Protein AF-A0A7K2QEB2-F1 (afdb_monomer)

Sequence (75 aa):
VAVDRDHAGQQRLVGYFTGTPTAEEVRTELGRSLPNYMVPSLFLHLPQFPLTVNGKLDRKALPDPATVHRPAGRL

Foldseek 3Di:
DDWDADPVRDIFDEAEDEDDDDLVVVQVVCVVPDDPRPRGPHYDYDPDFDADPVRHGDPVPDDDPHVVPPDPDDD

Mean predicted aligned error: 5.74 Å

Nearest PDB structures (foldseek):
  5es5-assembly1_A  TM=8.646E-01  e=3.711E-05  Brevibacillus parabrevis
  6mg0-assembly2_A  TM=8.054E-01  e=3.467E-05  Brevibacillus parabrevis
  5es9-assembly1_A  TM=8.422E-01  e=1.097E-04  Brevibacillus parabrevis
  5buq-assembly1_B  TM=6.576E-01  e=6.837E-02  Bacillus subtilis subsp. subtilis str. 168
  5bus-assembly1_A  TM=7.326E-01  e=1.440E-01  Bacillus subtilis subsp. subtilis str. 168

Secondary structure (DSSP, 8-state):
-EEEE-TTS-EEEEEEE-SS--HHHHHHHHHHHS-GGGS-SEEEE-SS--B-TTSSB-TTSSPPHHHHT------

Radius of gyration: 13.8 Å; Cα contacts (8 Å, |Δi|>4): 85; chains: 1; bounding box: 28×42×35 Å

Structure (mmCIF, N/CA/C/O backbone):
data_AF-A0A7K2QEB2-F1
#
_entry.id   AF-A0A7K2QEB2-F1
#
loop_
_atom_site.group_PDB
_atom_site.id
_atom_site.type_symbol
_atom_site.label_atom_id
_atom_site.label_alt_id
_atom_site.label_comp_id
_atom_site.label_asym_id
_atom_site.label_entity_id
_atom_site.label_seq_id
_atom_site.pdbx_PDB_ins_code
_atom_site.Cartn_x
_atom_site.Cartn_y
_atom_site.Cartn_z
_atom_site.occupancy
_atom_site.B_iso_or_equiv
_atom_site.auth_seq_id
_atom_site.auth_comp_id
_atom_site.auth_asym_id
_atom_site.auth_atom_id
_atom_site.pdbx_PDB_model_num
ATOM 1 N N . VAL A 1 1 ? -3.897 3.812 -2.635 1.00 76.00 1 VAL A N 1
ATOM 2 C CA . VAL A 1 1 ? -4.603 3.045 -1.583 1.00 76.00 1 VAL A CA 1
ATOM 3 C C . VAL A 1 1 ? -5.565 2.049 -2.226 1.00 76.00 1 VAL A C 1
ATOM 5 O O . VAL A 1 1 ? -6.130 2.355 -3.277 1.00 76.00 1 VAL A O 1
ATOM 8 N N . ALA A 1 2 ? -5.700 0.858 -1.649 1.00 83.44 2 ALA A N 1
ATOM 9 C CA . ALA A 1 2 ? -6.695 -0.153 -2.013 1.00 83.44 2 ALA A CA 1
ATOM 10 C C . ALA A 1 2 ? -7.506 -0.556 -0.771 1.00 83.44 2 ALA A C 1
ATOM 12 O O . ALA A 1 2 ? -7.096 -0.252 0.348 1.00 83.44 2 ALA A O 1
ATOM 13 N N . VAL A 1 3 ? -8.648 -1.211 -0.975 1.00 83.19 3 VAL A N 1
ATOM 14 C CA . VAL A 1 3 ? -9.460 -1.785 0.105 1.00 83.19 3 VAL A CA 1
ATOM 15 C C . VAL A 1 3 ? -9.374 -3.299 -0.007 1.00 83.19 3 VAL A C 1
ATOM 17 O O . VAL A 1 3 ? -9.571 -3.843 -1.091 1.00 83.19 3 VAL A O 1
ATOM 20 N N . ASP A 1 4 ? -9.073 -3.947 1.107 1.00 87.38 4 ASP A N 1
ATOM 21 C CA . ASP A 1 4 ? -8.982 -5.398 1.250 1.00 87.38 4 ASP A CA 1
ATOM 22 C C . ASP A 1 4 ? -9.880 -5.862 2.406 1.00 87.38 4 ASP A C 1
ATOM 24 O O . ASP A 1 4 ? -10.317 -5.039 3.216 1.00 87.38 4 ASP A O 1
ATOM 28 N N . ARG A 1 5 ? -10.157 -7.166 2.497 1.00 82.88 5 ARG A N 1
ATOM 29 C CA . ARG A 1 5 ? -10.762 -7.768 3.688 1.00 82.88 5 ARG A CA 1
ATOM 30 C C . ARG A 1 5 ? -9.724 -8.581 4.446 1.00 82.88 5 ARG A C 1
ATOM 32 O O . ARG A 1 5 ? -9.026 -9.402 3.865 1.00 82.88 5 ARG A O 1
ATOM 39 N N . ASP A 1 6 ? -9.651 -8.376 5.754 1.00 80.19 6 ASP A N 1
ATOM 40 C CA . ASP A 1 6 ? -8.830 -9.227 6.611 1.00 80.19 6 ASP A CA 1
ATOM 41 C C . ASP A 1 6 ? -9.439 -10.633 6.803 1.00 80.19 6 ASP A C 1
ATOM 43 O O . ASP A 1 6 ? -10.496 -10.970 6.264 1.00 80.19 6 ASP A O 1
ATOM 47 N N . HIS A 1 7 ? -8.777 -11.465 7.612 1.00 74.62 7 HIS A N 1
ATOM 48 C CA . HIS A 1 7 ? -9.241 -12.821 7.924 1.00 74.62 7 HIS A CA 1
ATOM 49 C C . HIS A 1 7 ? -10.582 -12.867 8.676 1.00 74.62 7 HIS A C 1
ATOM 51 O O . HIS A 1 7 ? -11.261 -13.889 8.634 1.00 74.62 7 HIS A O 1
ATOM 57 N N . ALA A 1 8 ? -10.974 -11.779 9.344 1.00 79.81 8 ALA A N 1
ATOM 58 C CA . ALA A 1 8 ? -12.265 -11.642 10.012 1.00 79.81 8 ALA A CA 1
ATOM 59 C C . ALA A 1 8 ? -13.353 -11.071 9.078 1.00 79.81 8 ALA A C 1
ATOM 61 O O . ALA A 1 8 ? -14.491 -10.873 9.503 1.00 79.81 8 ALA A O 1
ATOM 62 N N . GLY A 1 9 ? -13.024 -10.802 7.809 1.00 81.88 9 GLY A N 1
ATOM 63 C CA . GLY A 1 9 ? -1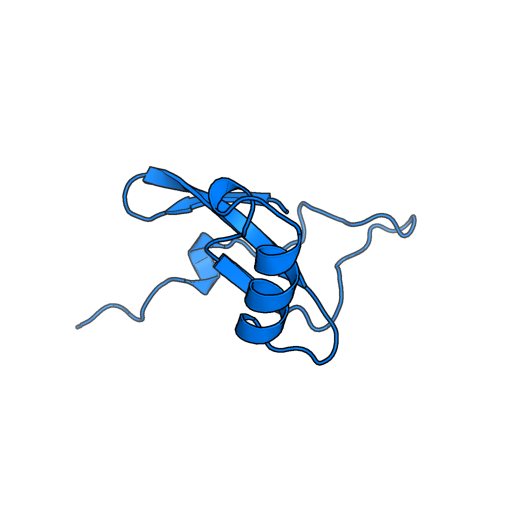3.932 -10.232 6.818 1.00 81.88 9 GLY A CA 1
ATOM 64 C C . GLY A 1 9 ? -14.129 -8.718 6.937 1.00 81.88 9 GLY A C 1
ATOM 65 O O . GLY A 1 9 ? -14.976 -8.167 6.223 1.00 81.88 9 GLY A O 1
ATOM 66 N N . GLN A 1 10 ? -13.367 -8.040 7.801 1.00 84.00 10 GLN A N 1
ATOM 67 C CA . GLN A 1 10 ? -13.450 -6.595 8.004 1.00 84.00 10 GLN A CA 1
ATOM 68 C C . GLN A 1 10 ? -12.689 -5.856 6.907 1.00 84.00 10 GLN A C 1
ATOM 70 O O . GLN A 1 10 ? -11.602 -6.264 6.497 1.00 84.00 10 GLN A O 1
ATOM 75 N N . GLN A 1 11 ? -13.263 -4.753 6.423 1.00 87.62 11 GLN A N 1
ATOM 76 C CA . GLN A 1 11 ? -12.598 -3.925 5.422 1.00 87.62 11 GLN A CA 1
ATOM 77 C C . GLN A 1 11 ? -11.421 -3.178 6.044 1.00 87.62 11 GLN A C 1
ATOM 79 O O . GLN A 1 11 ? -11.546 -2.564 7.102 1.00 87.62 11 GLN A O 1
ATOM 84 N N . ARG A 1 12 ? -10.293 -3.178 5.338 1.00 88.56 12 ARG A N 1
ATOM 85 C CA . ARG A 1 12 ? -9.081 -2.463 5.721 1.00 88.56 12 ARG A CA 1
ATOM 86 C C . ARG A 1 12 ? -8.475 -1.715 4.543 1.00 88.56 12 ARG A C 1
ATOM 88 O O . ARG A 1 12 ? -8.584 -2.139 3.393 1.00 88.56 12 ARG A O 1
ATOM 95 N N . LEU A 1 13 ? -7.806 -0.606 4.845 1.00 93.19 13 LEU A N 1
ATOM 96 C CA . LEU A 1 13 ? -7.046 0.164 3.867 1.00 93.19 13 LEU A CA 1
ATOM 97 C C . LEU A 1 13 ? -5.641 -0.418 3.698 1.00 93.19 13 LEU A C 1
ATOM 99 O O . LEU A 1 13 ? -4.935 -0.665 4.679 1.00 93.19 13 LEU A O 1
ATOM 103 N N . VAL A 1 14 ? -5.232 -0.572 2.439 1.00 95.00 14 VAL A N 1
ATOM 104 C CA . VAL A 1 14 ? -3.908 -1.055 2.036 1.00 95.00 14 VAL A CA 1
ATOM 105 C C . VAL A 1 14 ? -3.136 0.049 1.318 1.00 95.00 14 VAL A C 1
ATOM 107 O O . VAL A 1 14 ? -3.591 0.616 0.314 1.00 95.00 14 VAL A O 1
ATOM 110 N N . GLY A 1 15 ? -1.949 0.356 1.833 1.00 95.50 15 GLY A N 1
ATOM 111 C CA . GLY A 1 15 ? -1.004 1.313 1.270 1.00 95.50 15 GLY A CA 1
ATOM 112 C C . GLY A 1 15 ? 0.126 0.606 0.529 1.00 95.50 15 GLY A C 1
ATOM 113 O O . GLY A 1 15 ? 0.984 -0.002 1.156 1.00 95.50 15 GLY A O 1
ATOM 114 N N . TYR A 1 16 ? 0.165 0.716 -0.797 1.00 95.94 16 TYR A N 1
ATOM 115 C CA . TYR A 1 16 ? 1.339 0.311 -1.573 1.00 95.94 16 TYR A CA 1
ATOM 116 C C . TYR A 1 16 ? 2.293 1.490 -1.691 1.00 95.94 16 TYR A C 1
ATOM 118 O O . TYR A 1 16 ? 1.851 2.602 -1.994 1.00 95.94 16 TYR A O 1
ATOM 126 N N . PHE A 1 17 ? 3.579 1.249 -1.485 1.00 96.31 17 PHE A N 1
ATOM 127 C CA . PHE A 1 17 ? 4.601 2.285 -1.567 1.00 96.31 17 PHE A CA 1
ATOM 128 C C . PHE A 1 17 ? 5.902 1.721 -2.134 1.00 96.31 17 PHE A C 1
ATOM 130 O O . PHE A 1 17 ? 6.093 0.511 -2.199 1.00 96.31 17 PHE A O 1
ATOM 137 N N . THR A 1 18 ? 6.784 2.608 -2.576 1.00 96.12 18 THR A N 1
ATOM 138 C CA . THR A 1 18 ? 8.096 2.272 -3.135 1.00 96.12 18 THR A CA 1
ATOM 139 C C . THR A 1 18 ? 9.148 3.245 -2.601 1.00 96.12 18 THR A C 1
ATOM 141 O O . THR A 1 18 ? 8.817 4.161 -1.844 1.00 96.12 18 THR A O 1
ATOM 144 N N . GLY A 1 19 ? 10.406 3.061 -2.993 1.00 95.69 19 GLY A N 1
ATOM 145 C CA . GLY A 1 19 ? 11.534 3.863 -2.530 1.00 95.69 19 GLY A CA 1
ATOM 146 C C . GLY A 1 19 ? 12.176 3.307 -1.261 1.00 95.69 19 GLY A C 1
ATOM 147 O O . GLY A 1 19 ? 12.128 2.105 -1.002 1.00 95.69 19 GLY A O 1
ATOM 148 N N . THR A 1 20 ? 12.805 4.196 -0.497 1.00 95.44 20 THR A N 1
ATOM 149 C CA . THR A 1 20 ? 13.593 3.875 0.697 1.00 95.44 20 THR A CA 1
ATOM 150 C C . THR A 1 20 ? 12.882 3.932 2.055 1.00 95.44 20 THR A C 1
ATOM 152 O O . THR A 1 20 ? 13.461 3.368 2.982 1.00 95.44 20 THR A O 1
ATOM 155 N N . PRO A 1 21 ? 11.717 4.593 2.253 1.00 96.00 21 PRO A N 1
ATOM 156 C CA . PRO A 1 21 ? 11.152 4.681 3.594 1.00 96.00 21 PRO A CA 1
ATOM 157 C C . PRO A 1 21 ? 10.659 3.313 4.065 1.00 96.00 21 PRO A C 1
ATOM 159 O O . PRO A 1 21 ? 10.369 2.421 3.273 1.00 96.00 21 PRO A O 1
ATOM 162 N N . THR A 1 22 ? 10.532 3.154 5.370 1.00 96.19 22 THR A N 1
ATOM 163 C CA . THR A 1 22 ? 9.889 2.014 6.017 1.00 96.19 22 THR A CA 1
ATOM 164 C C . THR A 1 22 ? 8.379 2.233 6.120 1.00 96.19 22 THR A C 1
ATOM 166 O O . THR A 1 22 ? 7.879 3.356 6.038 1.00 96.19 22 THR A O 1
ATOM 169 N N . ALA A 1 23 ? 7.623 1.156 6.345 1.00 94.81 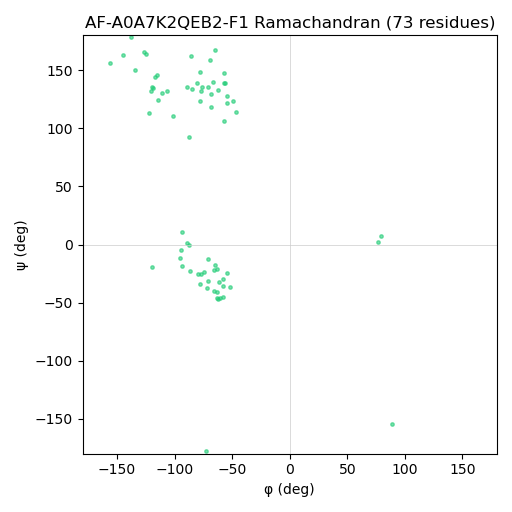23 ALA A N 1
ATOM 170 C CA . ALA A 1 23 ? 6.177 1.254 6.550 1.00 94.81 23 ALA A CA 1
ATOM 171 C C . ALA A 1 23 ? 5.801 2.164 7.738 1.00 94.81 23 ALA A C 1
ATOM 173 O O . ALA A 1 23 ? 4.808 2.885 7.662 1.00 94.81 23 ALA A O 1
ATOM 174 N N . GLU A 1 24 ? 6.600 2.162 8.810 1.00 96.06 24 GLU A N 1
ATOM 175 C CA . GLU A 1 24 ? 6.363 2.987 10.002 1.00 96.06 24 GLU A CA 1
ATOM 176 C C . GLU A 1 24 ? 6.632 4.474 9.750 1.00 96.06 24 GLU A C 1
ATOM 178 O O . GLU A 1 24 ? 5.867 5.323 10.210 1.00 96.06 24 GLU A O 1
ATOM 183 N N . GLU A 1 25 ? 7.657 4.806 8.962 1.00 97.19 25 GLU A N 1
ATOM 184 C CA . GLU A 1 25 ? 7.903 6.188 8.533 1.00 97.19 25 GLU A CA 1
ATOM 185 C C . GLU A 1 25 ? 6.745 6.701 7.673 1.00 97.19 25 GLU A C 1
ATOM 187 O O . GLU A 1 25 ? 6.201 7.771 7.943 1.00 97.19 25 GLU A O 1
ATOM 192 N N . VAL A 1 26 ? 6.286 5.905 6.698 1.00 96.81 26 VAL A N 1
ATOM 193 C CA . VAL A 1 26 ? 5.127 6.268 5.866 1.00 96.81 26 VAL A CA 1
ATOM 194 C C . VAL A 1 26 ? 3.872 6.446 6.726 1.00 96.81 26 VAL A C 1
ATOM 196 O O . VAL A 1 26 ? 3.160 7.439 6.577 1.00 96.81 26 VAL A O 1
ATOM 199 N N . ARG A 1 27 ? 3.597 5.519 7.652 1.00 96.31 27 ARG A N 1
ATOM 200 C CA . ARG A 1 27 ? 2.463 5.607 8.586 1.00 96.31 27 ARG A CA 1
ATOM 201 C C . ARG A 1 27 ? 2.525 6.883 9.425 1.00 96.31 27 ARG A C 1
ATOM 203 O O . ARG A 1 27 ? 1.509 7.562 9.564 1.00 96.31 27 ARG A O 1
ATOM 210 N N . THR A 1 28 ? 3.700 7.206 9.961 1.00 96.81 28 THR A N 1
ATOM 211 C CA . THR A 1 28 ? 3.920 8.385 10.807 1.00 96.81 28 THR A CA 1
ATOM 212 C C . THR A 1 28 ? 3.653 9.674 10.039 1.00 96.81 28 THR A C 1
ATOM 214 O O . THR A 1 28 ? 2.918 10.531 10.526 1.00 96.81 28 THR A O 1
ATOM 217 N N . GLU A 1 29 ? 4.186 9.802 8.823 1.00 96.88 29 GLU A N 1
ATOM 218 C CA . GLU A 1 29 ? 3.965 10.997 8.001 1.00 96.88 29 GLU A CA 1
ATOM 219 C C . GLU A 1 29 ? 2.496 11.149 7.578 1.00 96.88 29 GLU A C 1
ATOM 221 O O . GLU A 1 29 ? 1.938 12.248 7.643 1.00 96.88 29 GLU A O 1
ATOM 226 N N . LEU A 1 30 ? 1.819 10.051 7.223 1.00 96.25 30 LEU A N 1
ATOM 227 C CA . LEU A 1 30 ? 0.384 10.089 6.924 1.00 96.25 30 LEU A CA 1
ATOM 228 C C . LEU A 1 30 ? -0.444 10.500 8.149 1.00 96.25 30 LEU A C 1
ATOM 230 O O . LEU A 1 30 ? -1.352 11.317 8.018 1.00 96.25 30 LEU A O 1
ATOM 234 N N . GLY A 1 31 ? -0.109 10.005 9.343 1.00 97.06 31 GLY A N 1
ATOM 235 C CA . GLY A 1 31 ? -0.818 10.334 10.585 1.00 97.06 31 GLY A CA 1
ATOM 236 C C . GLY A 1 31 ? -0.714 11.803 11.015 1.00 97.06 31 GLY A C 1
ATOM 237 O O . GLY A 1 31 ? -1.528 12.264 11.810 1.00 97.06 31 GLY A O 1
ATOM 238 N N . ARG A 1 32 ? 0.247 12.565 10.478 1.00 97.44 32 ARG A N 1
ATOM 239 C CA . ARG A 1 32 ? 0.360 14.014 10.731 1.00 97.44 32 ARG A CA 1
ATOM 240 C C . ARG A 1 32 ? -0.645 14.848 9.943 1.00 97.44 32 ARG A C 1
ATOM 242 O O . ARG A 1 32 ? -0.952 15.965 10.348 1.00 97.44 32 ARG A O 1
ATOM 249 N N . SER A 1 33 ? -1.111 14.340 8.804 1.00 95.50 33 SER A N 1
ATOM 250 C CA . SER A 1 33 ? -1.927 15.096 7.843 1.00 95.50 33 SER A CA 1
ATOM 251 C C . SER A 1 33 ? -3.312 14.499 7.612 1.00 95.50 33 SER A C 1
ATOM 253 O O . SER A 1 33 ? -4.210 15.201 7.146 1.00 95.50 33 SER A O 1
ATOM 255 N N . LEU A 1 34 ? -3.505 13.223 7.948 1.00 95.56 34 LEU A N 1
ATOM 256 C CA . LEU A 1 34 ? -4.747 12.498 7.735 1.00 95.56 34 LEU A CA 1
ATOM 257 C C . LEU A 1 34 ? -5.393 12.088 9.063 1.00 95.56 34 LEU A C 1
ATOM 259 O O . LEU A 1 34 ? -4.695 11.706 10.003 1.00 95.56 34 LEU A O 1
ATOM 263 N N . PRO A 1 35 ? -6.735 12.068 9.138 1.00 96.25 35 PRO A N 1
ATOM 264 C CA . PRO A 1 35 ? -7.436 11.393 10.221 1.00 96.25 35 PRO A CA 1
ATOM 265 C C . PRO A 1 35 ? -7.052 9.910 10.306 1.00 96.25 35 PRO A C 1
ATOM 267 O O . PRO A 1 35 ? -6.860 9.254 9.281 1.00 96.25 35 PRO A O 1
ATOM 270 N N . ASN A 1 36 ? -7.049 9.350 11.519 1.00 91.94 36 ASN A N 1
ATOM 271 C CA . ASN A 1 36 ? -6.627 7.965 11.775 1.00 91.94 36 ASN A CA 1
ATOM 272 C C . ASN A 1 36 ? -7.314 6.919 10.879 1.00 91.94 36 ASN A C 1
ATOM 274 O O . ASN A 1 36 ? -6.675 5.966 10.450 1.00 91.94 36 ASN A O 1
ATOM 278 N N . TYR A 1 37 ? -8.598 7.099 10.558 1.00 90.88 37 TYR A N 1
ATOM 279 C CA . TYR A 1 37 ? -9.357 6.159 9.723 1.00 90.88 37 TYR A CA 1
ATOM 280 C C . TYR A 1 37 ? -8.950 6.169 8.236 1.00 90.88 37 TYR A C 1
ATOM 282 O O . TYR A 1 37 ? -9.360 5.284 7.491 1.00 90.88 37 TYR A O 1
ATOM 290 N N . MET A 1 38 ? -8.171 7.160 7.788 1.00 94.75 38 MET A N 1
ATOM 291 C CA . MET A 1 38 ? -7.607 7.223 6.434 1.00 94.75 38 MET A CA 1
ATOM 292 C C . MET A 1 38 ? -6.184 6.659 6.355 1.00 94.75 38 MET A C 1
ATOM 294 O O . MET A 1 38 ? -5.672 6.450 5.253 1.00 94.75 38 MET A O 1
ATOM 298 N N . VAL A 1 39 ? -5.537 6.410 7.497 1.00 95.56 39 VAL A N 1
ATOM 299 C CA . VAL A 1 39 ? -4.196 5.824 7.541 1.00 95.56 39 VAL A CA 1
ATOM 300 C C . VAL A 1 39 ? -4.314 4.316 7.282 1.00 95.56 39 VAL A C 1
ATOM 302 O O . VAL A 1 39 ? -5.042 3.632 8.005 1.00 95.56 39 VAL A O 1
ATOM 305 N N . PRO A 1 40 ? -3.628 3.764 6.261 1.00 95.38 40 PRO A N 1
ATOM 306 C CA . PRO A 1 40 ? -3.664 2.332 5.990 1.00 95.38 40 PRO A CA 1
ATOM 307 C C . PRO A 1 40 ? -3.237 1.496 7.196 1.00 95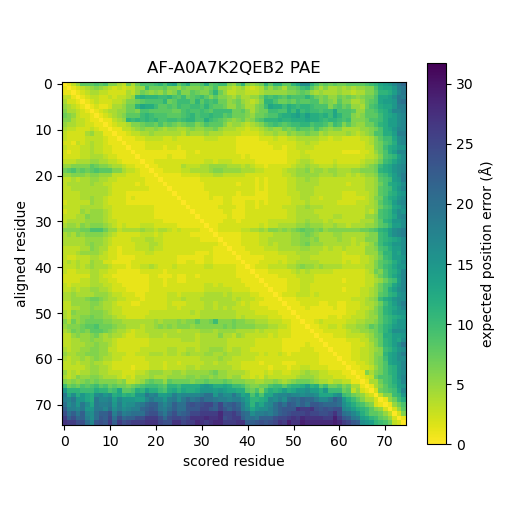.38 40 PRO A C 1
ATOM 309 O O . PRO A 1 40 ? -2.273 1.822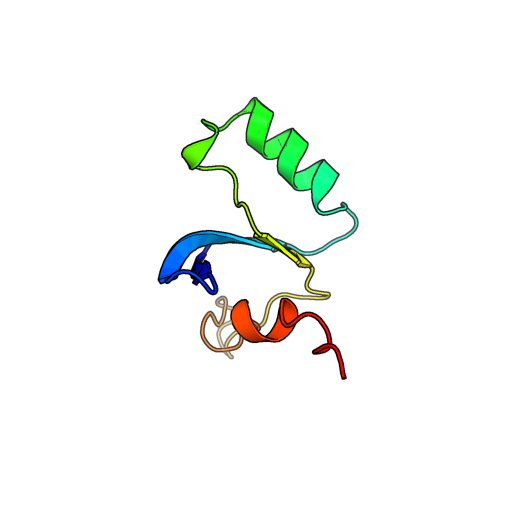 7.886 1.00 95.38 40 PRO A O 1
ATOM 312 N N . SER A 1 41 ? -3.931 0.386 7.436 1.00 91.19 41 SER A N 1
ATOM 313 C CA . SER A 1 41 ? -3.541 -0.556 8.489 1.00 91.19 41 SER A CA 1
ATOM 314 C C . SER A 1 41 ? -2.512 -1.573 7.995 1.00 91.19 41 SER A C 1
ATOM 316 O O . SER A 1 41 ? -1.737 -2.083 8.806 1.00 91.19 41 SER A O 1
ATOM 318 N N . LEU A 1 42 ? -2.455 -1.809 6.678 1.00 92.31 42 LEU A N 1
ATOM 319 C CA . LEU A 1 42 ? -1.469 -2.651 6.006 1.00 92.31 42 LEU A CA 1
ATOM 320 C C . LEU A 1 42 ? -0.678 -1.837 4.978 1.00 92.31 42 LEU A C 1
ATOM 322 O O . LEU A 1 42 ? -1.260 -1.154 4.134 1.00 92.31 42 LEU A O 1
ATOM 326 N N . PHE A 1 43 ? 0.645 -1.970 5.012 1.00 94.62 43 PHE A N 1
ATOM 327 C CA . PHE A 1 43 ? 1.550 -1.366 4.041 1.00 94.62 43 PHE A CA 1
ATOM 328 C C . PHE A 1 43 ? 2.336 -2.444 3.298 1.00 94.62 43 PHE A C 1
ATOM 330 O O . PHE A 1 43 ? 2.857 -3.370 3.914 1.00 94.62 43 PHE A O 1
ATOM 337 N N . LEU A 1 44 ? 2.426 -2.309 1.976 1.00 94.31 44 LEU A N 1
ATOM 338 C CA . LEU A 1 44 ? 3.137 -3.228 1.093 1.00 94.31 44 LEU A CA 1
ATOM 339 C C . LEU A 1 44 ? 4.205 -2.455 0.320 1.00 94.31 44 LEU A C 1
ATOM 341 O O . LEU A 1 44 ? 3.885 -1.598 -0.508 1.00 94.31 44 LEU A O 1
ATOM 345 N N . HIS A 1 45 ? 5.471 -2.756 0.612 1.00 95.25 45 HIS A N 1
ATOM 346 C CA . HIS A 1 45 ? 6.598 -2.202 -0.134 1.00 95.25 45 HIS A CA 1
ATOM 347 C C . HIS A 1 45 ? 6.737 -2.925 -1.469 1.00 95.25 45 HIS A C 1
ATOM 349 O O . HIS A 1 45 ? 6.706 -4.155 -1.527 1.00 95.25 45 HIS A O 1
ATOM 355 N N . LEU A 1 46 ? 6.882 -2.150 -2.536 1.00 94.75 46 LEU A N 1
ATOM 356 C CA . LEU A 1 46 ? 7.164 -2.636 -3.872 1.00 94.75 46 LEU A CA 1
ATOM 357 C C . LEU A 1 46 ? 8.499 -2.055 -4.346 1.00 94.75 46 LEU A C 1
ATOM 359 O O . LEU A 1 46 ? 8.706 -0.841 -4.235 1.00 94.75 46 LEU A O 1
ATOM 363 N N . PRO A 1 47 ? 9.375 -2.866 -4.964 1.00 93.0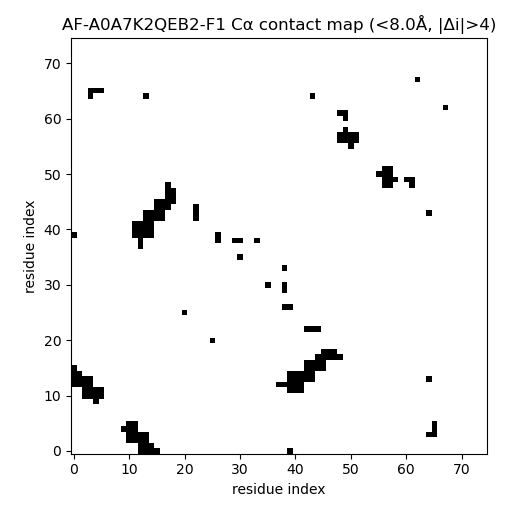6 47 PRO A N 1
ATOM 364 C CA . PRO A 1 47 ? 10.588 -2.344 -5.589 1.00 93.06 47 PRO A CA 1
ATOM 365 C C . PRO A 1 47 ? 10.258 -1.358 -6.718 1.00 93.06 47 PRO A C 1
ATOM 367 O O . PRO A 1 47 ? 10.985 -0.394 -6.925 1.00 93.06 47 PRO A O 1
ATOM 370 N N . GLN A 1 48 ? 9.137 -1.572 -7.412 1.00 95.00 48 GLN A N 1
ATOM 371 C CA . GLN A 1 48 ? 8.578 -0.659 -8.405 1.00 95.00 48 GLN A CA 1
ATOM 372 C C . GLN A 1 48 ? 7.071 -0.883 -8.555 1.00 95.00 48 GLN A C 1
ATOM 374 O O . GLN A 1 48 ? 6.570 -1.980 -8.295 1.00 95.00 48 GLN A O 1
ATOM 379 N N . PHE A 1 49 ? 6.347 0.137 -9.017 1.00 96.31 49 PHE A N 1
ATOM 380 C CA . PHE A 1 49 ? 4.937 -0.025 -9.360 1.00 96.31 49 PHE A CA 1
ATOM 381 C C . PHE A 1 49 ? 4.770 -0.752 -10.700 1.00 96.31 49 PHE A C 1
ATOM 383 O O . PHE A 1 49 ? 5.444 -0.392 -11.666 1.00 96.31 49 PHE A O 1
ATOM 390 N N . PRO A 1 50 ? 3.850 -1.729 -10.796 1.00 95.38 50 PRO A N 1
ATOM 391 C CA . PRO A 1 50 ? 3.514 -2.334 -12.074 1.00 95.38 50 PRO A CA 1
ATOM 392 C C . PRO A 1 50 ? 2.795 -1.309 -1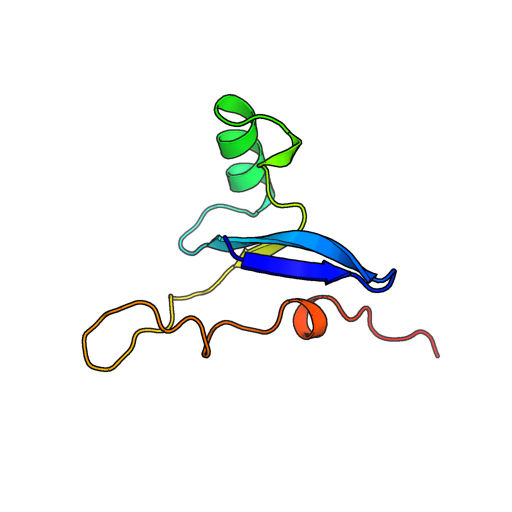2.953 1.00 95.38 50 PRO A C 1
ATOM 394 O O . PRO A 1 50 ? 1.833 -0.667 -12.525 1.00 95.38 50 PRO A O 1
ATOM 397 N N . LEU A 1 51 ? 3.254 -1.154 -14.192 1.00 97.25 51 LEU A N 1
ATOM 398 C CA . LEU A 1 51 ? 2.664 -0.239 -15.163 1.00 97.25 51 LEU A CA 1
ATOM 399 C C . LEU A 1 51 ? 2.118 -1.020 -16.361 1.00 97.25 51 LEU A C 1
ATOM 401 O O . LEU A 1 51 ? 2.700 -2.003 -16.809 1.00 97.25 51 LEU A O 1
ATOM 405 N N . THR A 1 52 ? 1.005 -0.545 -16.905 1.00 96.38 52 THR A N 1
ATOM 406 C CA . THR A 1 52 ? 0.489 -0.953 -18.215 1.00 96.38 52 THR A CA 1
ATOM 407 C C . THR A 1 52 ? 1.446 -0.523 -19.328 1.00 96.38 52 THR A C 1
ATOM 409 O O . THR A 1 52 ? 2.286 0.356 -19.134 1.00 96.38 52 THR A O 1
ATOM 412 N N . VAL A 1 53 ? 1.241 -1.042 -20.541 1.00 95.19 53 VAL A N 1
ATOM 413 C CA . VAL A 1 53 ? 1.990 -0.629 -21.747 1.00 95.19 53 VAL A CA 1
ATOM 414 C C . VAL A 1 53 ? 1.942 0.880 -22.023 1.00 95.19 53 VAL A C 1
ATOM 416 O O . VAL A 1 53 ? 2.849 1.426 -22.635 1.00 95.19 53 VAL A O 1
ATOM 419 N N . ASN A 1 54 ? 0.909 1.567 -21.527 1.00 96.00 54 ASN A N 1
ATOM 420 C CA . ASN A 1 54 ? 0.738 3.015 -21.661 1.00 96.00 54 ASN A CA 1
ATOM 421 C C . ASN A 1 54 ? 1.307 3.801 -20.462 1.00 96.00 54 ASN A C 1
ATOM 423 O O . ASN A 1 54 ? 0.985 4.974 -20.292 1.00 96.00 54 ASN A O 1
ATOM 427 N N . GLY A 1 55 ? 2.063 3.154 -19.569 1.00 94.69 55 GLY A N 1
ATOM 428 C CA . GLY A 1 55 ? 2.692 3.784 -18.403 1.00 94.69 55 GLY A CA 1
ATOM 429 C C . GLY A 1 55 ? 1.750 4.091 -17.233 1.00 94.69 55 GLY A C 1
ATOM 430 O O . GLY A 1 55 ? 2.179 4.649 -16.228 1.00 94.69 55 GLY A O 1
ATOM 431 N N . LYS A 1 56 ? 0.463 3.733 -17.320 1.00 96.56 56 LYS A N 1
ATOM 432 C CA . LYS A 1 56 ? -0.487 3.879 -16.199 1.00 96.56 56 LYS A CA 1
ATOM 433 C C . LYS A 1 56 ? -0.292 2.766 -15.178 1.00 96.56 56 LYS A C 1
ATOM 435 O O . LYS A 1 56 ? -0.008 1.647 -15.587 1.00 96.56 56 LYS A O 1
ATOM 440 N N . LEU A 1 57 ? -0.547 3.037 -13.896 1.00 95.12 57 LEU A N 1
ATOM 441 C CA . LEU A 1 57 ? -0.547 2.019 -12.837 1.00 95.12 57 LEU A CA 1
ATOM 442 C C . LEU A 1 57 ? -1.484 0.852 -13.185 1.00 95.12 57 LEU A C 1
ATOM 444 O O . LEU A 1 57 ? -2.694 1.045 -13.339 1.00 95.12 57 LEU A O 1
ATOM 448 N N . ASP A 1 58 ? -0.932 -0.358 -13.247 1.00 95.88 58 ASP A N 1
ATOM 449 C CA . ASP A 1 58 ? -1.706 -1.583 -13.407 1.00 95.88 58 ASP A CA 1
ATOM 450 C C . ASP A 1 58 ? -2.143 -2.110 -12.037 1.00 95.88 58 ASP A C 1
ATOM 452 O O . ASP A 1 58 ? -1.443 -2.859 -11.358 1.00 95.88 58 ASP A O 1
ATOM 456 N N . ARG A 1 59 ? -3.344 -1.703 -11.618 1.00 92.88 59 ARG A N 1
ATOM 457 C CA . ARG A 1 59 ? -3.908 -2.094 -10.318 1.00 92.88 59 ARG A CA 1
ATOM 458 C C . ARG A 1 59 ? -4.195 -3.594 -10.211 1.00 92.88 59 ARG A C 1
ATOM 460 O O . ARG A 1 59 ? -4.293 -4.079 -9.092 1.00 92.88 59 ARG A O 1
ATOM 467 N N . LYS A 1 60 ? -4.354 -4.310 -11.332 1.00 91.06 60 LYS A N 1
ATOM 468 C CA . LYS A 1 60 ? -4.622 -5.759 -11.337 1.00 91.06 60 LYS A CA 1
ATOM 469 C C . LYS A 1 60 ? -3.349 -6.572 -11.124 1.00 91.06 60 LYS A C 1
ATOM 471 O O . LYS A 1 60 ? -3.427 -7.688 -10.632 1.00 91.06 60 LYS A O 1
ATOM 476 N N . ALA A 1 61 ? -2.202 -6.003 -11.486 1.00 93.00 61 ALA A N 1
ATOM 477 C CA . ALA A 1 61 ? -0.889 -6.600 -11.278 1.00 93.00 61 ALA A CA 1
ATOM 478 C C . ALA A 1 61 ? -0.282 -6.274 -9.899 1.00 93.00 61 ALA A C 1
ATOM 480 O O . ALA A 1 61 ? 0.827 -6.713 -9.596 1.00 93.00 61 ALA A O 1
ATOM 481 N N . LEU A 1 62 ? -0.975 -5.493 -9.059 1.00 93.12 62 LEU A N 1
ATOM 482 C CA . LEU A 1 62 ? -0.542 -5.273 -7.681 1.00 93.12 62 LEU A CA 1
ATOM 483 C C . LEU A 1 62 ? -0.642 -6.583 -6.881 1.00 93.12 62 LEU A C 1
ATOM 485 O O . LEU A 1 62 ? -1.631 -7.302 -7.035 1.00 93.12 62 LEU A O 1
ATOM 489 N N . PRO A 1 63 ? 0.332 -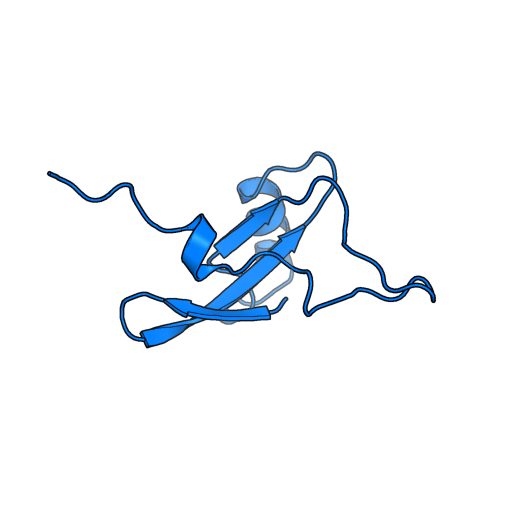6.884 -6.001 1.00 92.38 63 PRO A N 1
ATOM 490 C CA . PRO A 1 63 ? 0.269 -8.070 -5.156 1.00 92.38 63 PRO A CA 1
ATOM 491 C C . PRO A 1 63 ? -0.991 -8.105 -4.297 1.00 92.38 63 PRO A C 1
ATOM 493 O O . PRO A 1 63 ? -1.383 -7.084 -3.720 1.00 92.38 63 PRO A O 1
ATOM 496 N N . ASP A 1 64 ? -1.583 -9.292 -4.181 1.00 89.56 64 ASP A N 1
ATOM 497 C CA . ASP A 1 64 ? -2.756 -9.526 -3.345 1.00 89.56 64 ASP A CA 1
ATOM 498 C C . ASP A 1 64 ? -2.384 -9.390 -1.852 1.00 89.56 64 ASP A C 1
ATOM 500 O O . ASP A 1 64 ? -1.571 -10.181 -1.350 1.00 89.56 64 ASP A O 1
ATOM 504 N N . PRO A 1 65 ? -2.985 -8.435 -1.117 1.00 87.31 65 PRO A N 1
ATOM 505 C CA . PRO A 1 65 ? -2.714 -8.225 0.302 1.00 87.31 65 PRO A CA 1
ATOM 506 C C . PRO A 1 65 ? -2.970 -9.447 1.195 1.00 87.31 65 PRO A C 1
ATOM 508 O O . PRO A 1 65 ? -2.290 -9.608 2.213 1.00 87.31 65 PRO A O 1
ATOM 511 N N . ALA A 1 66 ? -3.907 -10.324 0.827 1.00 79.56 66 ALA A N 1
ATOM 512 C CA . ALA A 1 66 ? -4.220 -11.530 1.590 1.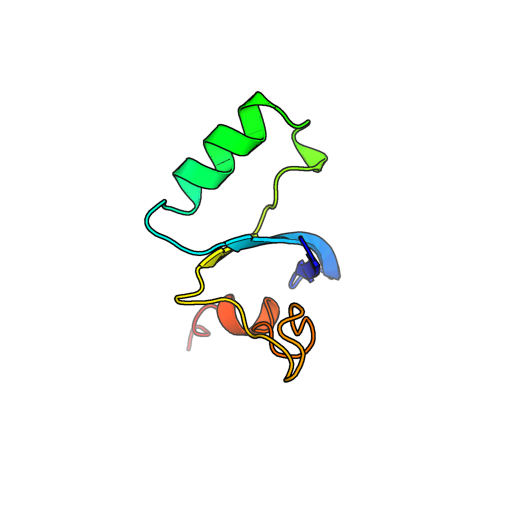00 79.56 66 ALA A CA 1
ATOM 513 C C . ALA A 1 66 ? -3.097 -12.575 1.504 1.00 79.56 66 ALA A C 1
ATOM 515 O O . ALA A 1 66 ? -2.849 -13.311 2.461 1.00 79.56 66 ALA A O 1
ATOM 516 N N . THR A 1 67 ? -2.376 -12.621 0.380 1.00 73.19 67 THR A N 1
ATOM 517 C CA . THR A 1 67 ? -1.284 -13.587 0.180 1.00 73.19 67 THR A CA 1
ATOM 518 C C . THR A 1 67 ? -0.007 -13.188 0.908 1.00 73.19 67 THR A C 1
ATOM 520 O O . THR A 1 67 ? 0.693 -14.051 1.436 1.00 73.19 67 THR A O 1
ATOM 523 N N . VAL A 1 68 ? 0.265 -11.884 1.002 1.00 67.38 68 VAL A N 1
ATOM 524 C CA . VAL A 1 68 ? 1.463 -11.348 1.666 1.00 67.38 68 VAL A CA 1
ATOM 525 C C . VAL A 1 68 ? 1.356 -11.435 3.192 1.00 67.38 68 VAL A C 1
ATOM 527 O O . VAL A 1 68 ? 2.371 -11.498 3.879 1.00 67.38 68 VAL A O 1
ATOM 530 N N . HIS A 1 69 ? 0.136 -11.482 3.736 1.00 58.72 69 HIS A N 1
ATOM 531 C CA . HIS A 1 69 ? -0.081 -11.531 5.180 1.00 58.72 69 HIS A CA 1
ATOM 532 C C . HIS A 1 69 ? -0.256 -12.940 5.754 1.00 58.72 69 HIS A C 1
ATOM 534 O O . HIS A 1 69 ? -0.341 -13.043 6.969 1.00 58.72 69 HIS A O 1
ATOM 540 N N . ARG A 1 70 ? -0.299 -14.024 4.960 1.00 48.78 70 ARG A N 1
ATOM 541 C CA . ARG A 1 70 ? -0.486 -15.376 5.520 1.00 48.78 70 ARG A CA 1
ATOM 542 C C . ARG A 1 70 ? 0.631 -15.671 6.538 1.00 48.78 70 ARG A C 1
ATOM 544 O O . ARG A 1 70 ? 1.753 -15.940 6.097 1.00 48.78 70 ARG A O 1
ATOM 551 N N . PRO A 1 71 ? 0.373 -15.669 7.866 1.00 44.06 71 PRO A N 1
ATOM 552 C CA . PRO A 1 71 ? 1.370 -16.172 8.791 1.00 44.06 71 PRO A CA 1
ATOM 553 C C . PRO A 1 71 ? 1.554 -17.644 8.435 1.00 44.06 71 PRO A C 1
ATOM 555 O O . PRO A 1 71 ? 0.567 -18.347 8.198 1.00 44.06 71 PRO A O 1
ATOM 558 N N . ALA A 1 72 ? 2.804 -18.092 8.312 1.00 48.38 72 ALA A N 1
ATOM 559 C CA . ALA A 1 72 ? 3.102 -19.504 8.136 1.00 48.38 72 ALA A CA 1
ATOM 560 C C . ALA A 1 72 ? 2.282 -20.283 9.172 1.00 48.38 72 ALA A C 1
ATOM 562 O O . ALA A 1 72 ? 2.424 -20.061 10.376 1.00 48.38 72 ALA A O 1
ATOM 563 N N . GLY A 1 73 ? 1.331 -21.085 8.688 1.00 43.62 73 GLY A N 1
ATOM 564 C CA . GLY A 1 73 ? 0.434 -21.839 9.544 1.00 43.62 73 GLY A CA 1
ATOM 565 C C . GLY A 1 73 ? 1.264 -22.671 10.507 1.00 43.62 73 GLY A C 1
ATOM 566 O O . GLY A 1 73 ? 2.174 -23.383 10.083 1.00 43.62 73 G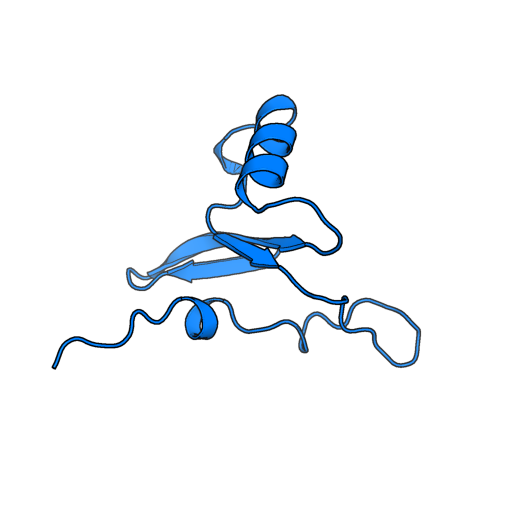LY A O 1
ATOM 567 N N . ARG A 1 74 ? 0.956 -22.534 11.799 1.00 47.62 74 ARG A N 1
ATOM 568 C CA . ARG A 1 74 ? 1.363 -23.485 12.832 1.00 47.62 74 ARG A CA 1
ATOM 569 C C . ARG A 1 74 ? 1.002 -24.898 12.363 1.00 47.62 74 ARG A C 1
ATOM 571 O O . ARG A 1 74 ? -0.165 -25.141 12.050 1.00 47.62 74 ARG A O 1
ATOM 578 N N . LEU A 1 75 ? 2.005 -25.772 12.317 1.00 45.53 75 LEU A N 1
ATOM 579 C CA . LEU A 1 75 ? 1.832 -27.216 12.483 1.00 45.53 75 LEU A CA 1
ATOM 580 C C . LEU A 1 75 ? 1.702 -27.524 13.979 1.00 45.53 75 LEU A C 1
ATOM 582 O O . LEU A 1 75 ? 2.314 -26.771 14.776 1.00 45.53 75 LEU A O 1
#

Solvent-accessible surface area (backbone atoms only — not comparable to full-atom values): 4926 Å² total; per-residue (Å²): 118,48,81,48,59,50,98,86,67,48,79,41,42,32,34,73,48,62,79,86,75,50,65,65,58,54,51,53,59,42,57,76,80,40,62,73,92,75,48,53,83,42,70,45,85,33,96,64,82,51,56,42,100,85,70,44,77,31,75,84,71,50,80,59,70,69,70,77,61,60,69,82,76,83,128

pLDDT: mean 87.62, std 14.27, range [43.62, 97.44]